Protein AF-A0A0M3JC80-F1 (afdb_monomer)

pLDDT: mean 84.98, std 14.83, range [32.53, 96.94]

Mean predicted aligned error: 6.96 Å

Organism: Anisakis simplex (NCBI:txid6269)

Sequence (133 aa):
LNPILGIERKTSKLILYNPGSATEGGGGNGASLELDKSIFISDTMIRRDLRDSGVAICSQNISAQFSDNFDFQFRDDVIREIILNEEILGLHIHVDVLPDSVAAFTVRDYEGLIRANRLILQRWLTPLLPGRA

Solvent-accessible surface area (backbone atoms only — not comparable to full-atom values): 8606 Å² total; per-residue (Å²): 105,54,32,43,36,27,29,30,71,90,76,31,32,52,73,41,83,40,73,43,69,78,69,89,81,61,99,56,96,64,93,77,79,91,72,66,72,68,60,72,74,48,73,53,45,79,44,56,86,55,73,75,42,81,78,78,92,76,62,76,66,56,60,49,53,51,67,76,36,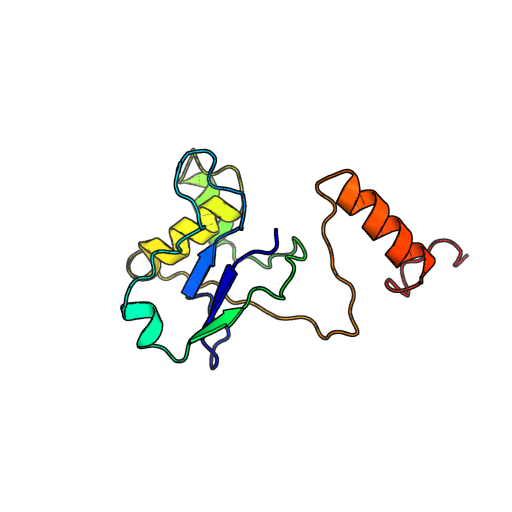83,81,55,83,50,73,68,49,55,54,51,49,40,60,76,40,26,88,80,68,72,51,84,52,69,62,83,83,77,57,92,86,58,73,69,67,55,72,87,50,71,68,38,45,56,52,50,53,52,40,51,76,71,52,54,46,70,88,76,50,95,86,82,124

Radius of gyration: 17.42 Å; Cα contacts (8 Å, |Δi|>4): 125; chains: 1; bounding box: 35×34×54 Å

Structure (mmCIF, N/CA/C/O backbone):
data_AF-A0A0M3JC80-F1
#
_entry.id   AF-A0A0M3JC80-F1
#
loop_
_atom_site.group_PDB
_atom_site.id
_atom_site.type_symbol
_atom_site.label_atom_id
_atom_site.label_alt_id
_atom_site.label_comp_id
_atom_site.label_asym_id
_atom_site.label_entity_id
_atom_site.label_seq_id
_atom_site.pdbx_PDB_ins_code
_atom_site.Cartn_x
_atom_site.Cartn_y
_atom_site.Cartn_z
_atom_site.occupancy
_atom_site.B_iso_or_equiv
_atom_site.auth_seq_id
_atom_site.auth_comp_id
_atom_site.auth_asym_id
_atom_site.auth_atom_id
_atom_site.pdbx_PDB_model_num
ATOM 1 N N . LEU A 1 1 ? 15.209 -4.115 1.289 1.00 69.50 1 LEU A N 1
ATOM 2 C CA . LEU A 1 1 ? 14.634 -5.437 1.650 1.00 69.50 1 LEU A CA 1
ATOM 3 C C . LEU A 1 1 ? 13.121 -5.358 1.499 1.00 69.50 1 LEU A C 1
ATOM 5 O O . LEU A 1 1 ? 12.591 -4.260 1.602 1.00 69.50 1 LEU A O 1
ATOM 9 N N . ASN A 1 2 ? 12.439 -6.473 1.227 1.00 83.00 2 ASN A N 1
ATOM 10 C CA . ASN A 1 2 ? 10.973 -6.482 1.238 1.00 83.00 2 ASN A CA 1
ATOM 11 C C . ASN A 1 2 ? 10.448 -6.257 2.666 1.00 83.00 2 ASN A C 1
ATOM 13 O O . ASN A 1 2 ? 11.097 -6.729 3.613 1.00 83.00 2 ASN A O 1
ATOM 17 N N . PRO A 1 3 ? 9.294 -5.584 2.820 1.00 88.50 3 PRO A N 1
ATOM 18 C CA . PRO A 1 3 ? 8.665 -5.412 4.118 1.00 88.50 3 PRO A CA 1
ATOM 19 C C . PRO A 1 3 ? 8.203 -6.757 4.688 1.00 88.50 3 PRO A C 1
ATOM 21 O O . PRO A 1 3 ? 7.954 -7.717 3.954 1.00 88.50 3 PRO A O 1
ATOM 24 N N . ILE A 1 4 ? 8.080 -6.814 6.011 1.00 91.06 4 ILE A N 1
ATOM 25 C CA . ILE A 1 4 ? 7.424 -7.912 6.721 1.00 91.06 4 ILE A CA 1
ATOM 26 C C . ILE A 1 4 ? 6.027 -7.427 7.094 1.00 91.06 4 ILE A C 1
ATOM 28 O O . ILE A 1 4 ? 5.881 -6.411 7.774 1.00 91.06 4 ILE A O 1
ATOM 32 N N . LEU A 1 5 ? 5.015 -8.154 6.632 1.00 92.88 5 LEU A N 1
ATOM 33 C CA . LEU A 1 5 ? 3.607 -7.834 6.837 1.00 92.88 5 LEU A CA 1
ATOM 34 C C . LEU A 1 5 ? 2.939 -8.955 7.628 1.00 92.88 5 LEU A C 1
ATOM 36 O O . LEU A 1 5 ? 3.176 -10.125 7.337 1.00 92.88 5 LEU A O 1
ATOM 40 N N . GLY A 1 6 ? 2.083 -8.612 8.583 1.00 92.62 6 GLY A N 1
ATOM 41 C CA . GLY A 1 6 ? 1.113 -9.540 9.165 1.00 92.62 6 GLY A CA 1
ATOM 42 C C . GLY A 1 6 ? -0.281 -9.154 8.706 1.00 92.62 6 GLY A C 1
ATOM 43 O O . GLY A 1 6 ? -0.714 -8.033 8.956 1.00 92.62 6 GLY A O 1
ATOM 44 N N . ILE A 1 7 ? -0.954 -10.061 8.004 1.00 94.38 7 ILE A N 1
ATOM 45 C CA . ILE A 1 7 ? -2.246 -9.806 7.364 1.00 94.38 7 ILE A CA 1
ATOM 46 C C . ILE A 1 7 ? -3.269 -10.804 7.898 1.00 94.38 7 ILE A C 1
ATOM 48 O O . ILE A 1 7 ? -3.046 -12.013 7.822 1.00 94.38 7 ILE A O 1
ATOM 52 N N . GLU A 1 8 ? -4.398 -10.322 8.404 1.00 93.88 8 GLU A N 1
ATOM 53 C CA . GLU A 1 8 ? -5.507 -11.182 8.812 1.00 93.88 8 GLU A CA 1
ATOM 54 C C . GLU A 1 8 ? -6.141 -11.858 7.588 1.00 93.88 8 GLU A C 1
ATOM 56 O O . GLU A 1 8 ? -6.519 -11.195 6.622 1.00 93.88 8 GLU A O 1
ATOM 61 N N . ARG A 1 9 ? -6.306 -13.185 7.621 1.00 91.69 9 ARG A N 1
ATOM 62 C CA . ARG A 1 9 ? -6.759 -13.960 6.451 1.00 91.69 9 ARG A CA 1
ATOM 63 C C . ARG A 1 9 ? -8.170 -13.629 5.979 1.00 91.69 9 ARG A C 1
ATOM 65 O O . ARG A 1 9 ? -8.442 -13.733 4.788 1.00 91.69 9 ARG A O 1
ATOM 72 N N . LYS A 1 10 ? -9.079 -13.299 6.899 1.00 92.44 10 LYS A N 1
ATOM 73 C CA . LYS A 1 10 ? -10.508 -13.135 6.582 1.00 92.44 10 LYS A CA 1
ATOM 74 C C . LYS A 1 10 ? -10.833 -11.772 5.984 1.00 92.44 10 LYS A C 1
ATOM 76 O O . LYS A 1 10 ? -11.677 -11.687 5.100 1.00 92.44 10 LYS A O 1
ATOM 81 N N . THR A 1 11 ? -10.193 -10.720 6.484 1.00 94.62 11 THR A N 1
ATOM 82 C CA . THR A 1 11 ? -10.504 -9.326 6.127 1.00 94.62 11 THR A CA 1
ATOM 83 C C . THR A 1 11 ? -9.400 -8.668 5.303 1.00 94.62 11 THR A C 1
ATOM 85 O O . THR A 1 11 ? -9.554 -7.526 4.867 1.00 94.62 11 THR A O 1
ATOM 88 N N . SER A 1 12 ? -8.265 -9.352 5.131 1.00 95.81 12 SER A N 1
ATOM 89 C CA . SER A 1 12 ? -7.030 -8.790 4.581 1.00 95.81 12 SER A CA 1
ATOM 90 C C . SER A 1 12 ? -6.538 -7.548 5.332 1.00 95.81 12 SER A C 1
ATOM 92 O O . SER A 1 12 ? -5.810 -6.726 4.775 1.00 95.81 12 SER A O 1
ATOM 94 N N . LYS A 1 13 ? -6.936 -7.385 6.597 1.00 95.12 13 LYS A N 1
ATOM 95 C CA . LYS A 1 13 ? -6.505 -6.275 7.443 1.00 95.12 13 LYS A CA 1
ATOM 96 C C . LYS A 1 13 ? -5.023 -6.408 7.787 1.00 95.12 13 LYS A C 1
ATOM 98 O O . LYS A 1 13 ? -4.549 -7.489 8.133 1.00 95.12 13 LYS A O 1
ATOM 103 N N . LEU A 1 14 ? -4.296 -5.301 7.699 1.00 94.88 14 LEU A N 1
ATOM 104 C CA . LEU A 1 14 ? -2.902 -5.191 8.102 1.00 94.88 14 LEU A CA 1
ATOM 105 C C . LEU A 1 14 ? -2.826 -5.068 9.626 1.00 94.88 14 LEU A C 1
ATOM 107 O O . LEU A 1 14 ? -3.287 -4.084 10.193 1.00 94.88 14 LEU A O 1
ATOM 111 N N . ILE A 1 15 ? -2.239 -6.072 10.268 1.00 92.69 15 ILE A N 1
ATOM 112 C CA . ILE A 1 15 ? -2.064 -6.154 11.725 1.00 92.69 15 ILE A CA 1
ATOM 113 C C . ILE A 1 15 ? -0.634 -5.776 12.127 1.00 92.69 15 ILE A C 1
ATOM 115 O O . ILE A 1 15 ? -0.393 -5.255 13.208 1.00 92.69 15 ILE A O 1
ATOM 119 N N . LEU A 1 16 ? 0.334 -6.042 11.249 1.00 91.12 16 LEU A N 1
ATOM 120 C CA . LEU A 1 16 ? 1.750 -5.802 11.500 1.00 91.12 16 LEU A CA 1
ATOM 121 C C . LEU A 1 16 ? 2.405 -5.219 10.254 1.00 91.12 16 LEU A C 1
ATOM 123 O O . LEU A 1 16 ? 2.259 -5.770 9.162 1.00 91.12 16 LEU A O 1
ATOM 127 N N . TYR A 1 17 ? 3.201 -4.170 10.445 1.00 91.56 17 TYR A N 1
ATOM 128 C CA . TYR A 1 17 ? 3.9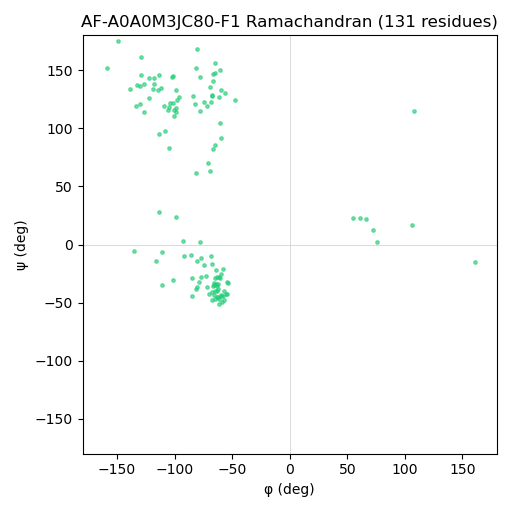84 -3.545 9.388 1.00 91.56 17 TYR A CA 1
ATOM 129 C C . TYR A 1 17 ? 5.422 -3.287 9.838 1.00 91.56 17 TYR A C 1
ATOM 131 O O . TYR A 1 17 ? 5.668 -2.521 10.766 1.00 91.56 17 TYR A O 1
ATOM 139 N N . ASN A 1 18 ? 6.385 -3.889 9.140 1.00 90.25 18 ASN A N 1
ATOM 140 C CA . ASN A 1 18 ? 7.794 -3.529 9.241 1.00 90.25 18 ASN A CA 1
ATOM 141 C C . ASN A 1 18 ? 8.348 -3.246 7.832 1.00 90.25 18 ASN A C 1
ATOM 143 O O . ASN A 1 18 ? 8.452 -4.180 7.032 1.00 90.25 18 ASN A O 1
ATOM 147 N N . PRO A 1 19 ? 8.740 -1.996 7.516 1.00 82.69 19 PRO A N 1
ATOM 148 C CA . PRO A 1 19 ? 9.170 -1.604 6.172 1.00 82.69 19 PRO A CA 1
ATOM 149 C C . PRO A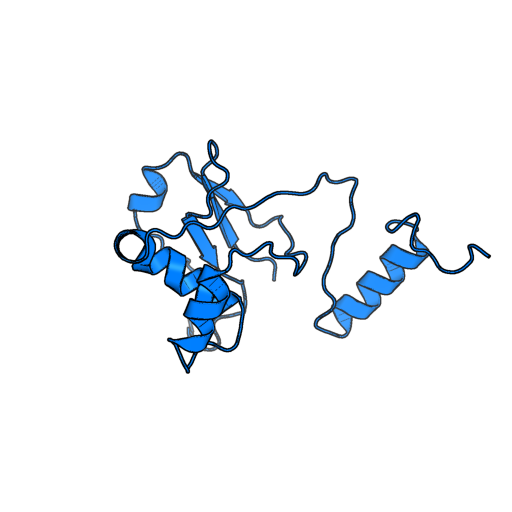 1 19 ? 10.506 -2.224 5.731 1.00 82.69 19 PRO A C 1
ATOM 151 O O . PRO A 1 19 ? 10.865 -2.143 4.558 1.00 82.69 19 PRO A O 1
ATOM 154 N N . GLY A 1 20 ? 11.253 -2.875 6.630 1.00 71.00 20 GLY A N 1
ATOM 155 C CA . GLY A 1 20 ? 12.471 -3.600 6.267 1.00 71.00 20 GLY A CA 1
ATOM 156 C C . GLY A 1 20 ? 13.662 -2.707 5.900 1.00 71.00 20 GLY A C 1
ATOM 157 O O . GLY A 1 20 ? 14.657 -3.214 5.376 1.00 71.00 20 GLY A O 1
ATOM 158 N N . SER A 1 21 ? 13.605 -1.401 6.179 1.00 60.25 21 SER A N 1
ATOM 159 C CA . SER A 1 21 ? 14.818 -0.593 6.312 1.00 60.25 21 SER A CA 1
ATOM 160 C C . SER A 1 21 ? 15.619 -1.168 7.475 1.00 60.25 21 SER A C 1
ATOM 162 O O . SER A 1 21 ? 15.062 -1.355 8.558 1.00 60.25 21 SER A O 1
ATOM 164 N N . ALA A 1 22 ? 16.894 -1.493 7.248 1.00 48.28 22 ALA A N 1
ATOM 165 C CA . ALA A 1 22 ? 17.795 -1.846 8.334 1.00 48.28 22 ALA A CA 1
ATOM 166 C C . ALA A 1 22 ? 17.636 -0.785 9.424 1.00 48.28 22 ALA A C 1
ATOM 168 O O . ALA A 1 22 ? 17.717 0.408 9.140 1.00 48.28 22 ALA A O 1
ATOM 169 N N . THR A 1 23 ? 17.322 -1.215 10.638 1.00 44.09 23 THR A N 1
ATOM 170 C CA . THR A 1 23 ? 17.389 -0.372 11.820 1.00 44.09 23 THR A CA 1
ATOM 171 C C . THR A 1 23 ? 18.839 0.088 11.935 1.00 44.09 23 THR A C 1
ATOM 173 O O . THR A 1 23 ? 19.683 -0.605 12.502 1.00 44.09 23 THR A O 1
ATOM 176 N N . GLU A 1 24 ? 19.159 1.236 11.341 1.00 43.00 24 GLU A N 1
ATOM 177 C CA . GLU A 1 24 ? 20.362 1.992 11.658 1.00 43.00 24 GLU A CA 1
ATOM 178 C C . GLU A 1 24 ? 20.202 2.462 13.108 1.00 43.00 24 GLU A C 1
ATOM 180 O O . GLU A 1 24 ? 19.634 3.510 13.389 1.00 43.00 24 GLU A O 1
ATOM 185 N N . GLY A 1 25 ? 20.585 1.598 14.051 1.00 40.78 25 GLY A N 1
ATOM 186 C CA . GLY A 1 25 ? 20.481 1.878 15.483 1.00 40.78 25 GLY A CA 1
ATOM 187 C C . GLY A 1 25 ? 20.535 0.662 16.412 1.00 40.78 25 GLY A C 1
ATOM 188 O O . GLY A 1 25 ? 20.774 0.835 17.601 1.00 40.78 25 GLY A O 1
ATOM 189 N N . GLY A 1 26 ? 20.366 -0.567 15.912 1.00 39.03 26 GLY A N 1
ATOM 190 C CA . GLY A 1 26 ? 20.399 -1.776 16.745 1.00 39.03 26 GLY A CA 1
ATOM 191 C C . GLY A 1 26 ? 21.597 -2.667 16.435 1.00 39.03 26 GLY A C 1
ATOM 192 O O . GLY A 1 26 ? 21.522 -3.495 15.533 1.00 39.03 26 GLY A O 1
ATOM 193 N N . GLY A 1 27 ? 22.694 -2.527 17.183 1.00 32.53 27 GLY A N 1
ATOM 194 C CA . GLY A 1 27 ? 23.882 -3.388 17.107 1.00 32.53 27 GLY A CA 1
ATOM 195 C C . GLY A 1 27 ? 23.642 -4.815 17.620 1.00 32.53 27 GLY A C 1
ATOM 196 O O . GLY A 1 27 ? 24.245 -5.224 18.607 1.00 32.53 27 GLY A O 1
ATOM 197 N N . GLY A 1 28 ? 22.761 -5.571 16.964 1.00 36.50 28 GLY A N 1
ATOM 198 C CA . GLY A 1 28 ? 22.453 -6.964 17.280 1.00 36.50 28 GLY A CA 1
ATOM 199 C C . GLY A 1 28 ? 22.518 -7.841 16.032 1.00 36.50 28 GLY A C 1
ATOM 200 O O . GLY A 1 28 ? 21.807 -7.611 15.056 1.00 36.50 28 GLY A O 1
ATOM 201 N N . ASN A 1 29 ? 23.382 -8.855 16.061 1.00 42.25 29 ASN A N 1
ATOM 202 C CA . ASN A 1 29 ? 23.472 -9.889 15.033 1.00 42.25 29 ASN A CA 1
ATOM 203 C C . ASN A 1 29 ? 22.136 -10.645 14.925 1.00 42.25 29 ASN A C 1
ATOM 205 O O . ASN A 1 29 ? 21.830 -11.492 15.759 1.00 42.25 29 ASN A O 1
ATOM 209 N N . GLY A 1 30 ? 21.368 -10.346 13.877 1.00 47.88 30 GLY A N 1
ATOM 210 C CA . GLY A 1 30 ? 20.070 -10.955 13.587 1.00 47.88 30 GLY A CA 1
ATOM 211 C C . GLY A 1 30 ? 18.930 -9.975 13.838 1.00 47.88 30 GLY A C 1
ATOM 212 O O . GLY A 1 30 ? 18.687 -9.573 14.970 1.00 47.88 30 GLY A O 1
ATOM 213 N N . ALA A 1 31 ? 18.222 -9.590 12.773 1.00 61.53 31 ALA A N 1
ATOM 214 C CA . ALA A 1 31 ? 17.037 -8.741 12.849 1.00 61.53 31 ALA A CA 1
ATOM 215 C C . ALA A 1 31 ? 15.899 -9.491 13.567 1.00 61.53 31 ALA A C 1
ATOM 217 O O . ALA A 1 31 ? 15.054 -10.117 12.926 1.00 61.53 31 ALA A O 1
ATOM 218 N N . SER A 1 32 ? 15.929 -9.484 14.899 1.00 63.19 32 SER A N 1
ATOM 219 C CA . SER A 1 32 ? 14.835 -9.961 15.736 1.00 63.19 32 SER A CA 1
ATOM 220 C C . SER A 1 32 ? 13.657 -9.008 15.570 1.00 63.19 32 SER A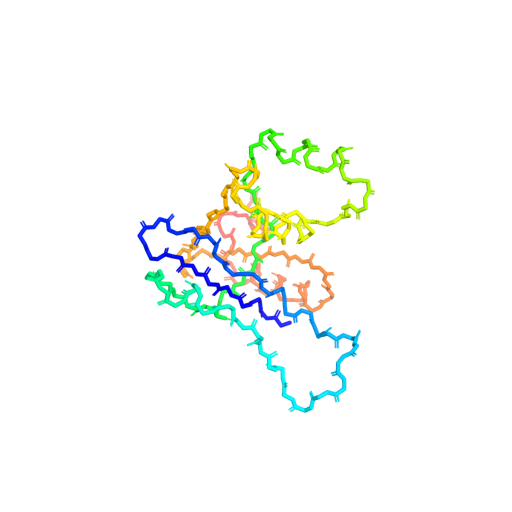 C 1
ATOM 222 O O . SER A 1 32 ? 13.818 -7.793 15.682 1.00 63.19 32 SER A O 1
ATOM 224 N N . LEU A 1 33 ? 12.486 -9.555 15.254 1.00 70.62 33 LEU A N 1
ATOM 225 C CA . LEU A 1 33 ? 11.242 -8.802 15.213 1.00 70.62 33 LEU A CA 1
ATOM 226 C C . LEU A 1 33 ? 10.489 -9.090 16.504 1.00 70.62 33 LEU A C 1
ATOM 228 O O . LEU A 1 33 ? 10.023 -10.210 16.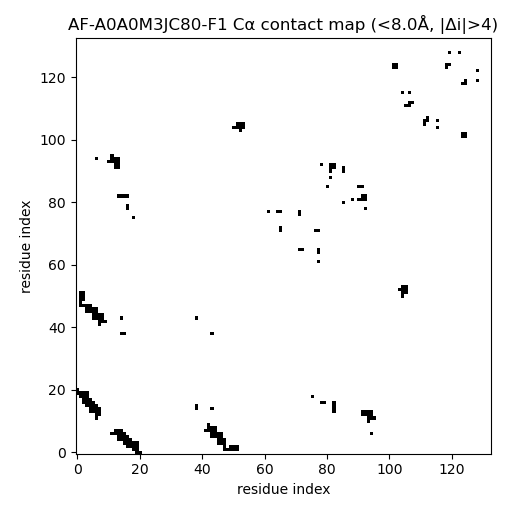709 1.00 70.62 33 LEU A O 1
ATOM 232 N N . GLU A 1 34 ? 10.393 -8.090 17.372 1.00 71.62 34 GLU A N 1
ATOM 233 C CA . GLU A 1 34 ? 9.541 -8.184 18.549 1.00 71.62 34 GLU A CA 1
ATOM 234 C C . GLU A 1 34 ? 8.083 -8.052 18.110 1.00 71.62 34 GLU A C 1
ATOM 236 O O . GLU A 1 34 ? 7.701 -7.095 17.437 1.00 71.62 34 GLU A O 1
ATOM 241 N N . LEU A 1 35 ? 7.289 -9.068 18.436 1.00 72.69 35 LEU A N 1
ATOM 242 C CA . LEU A 1 35 ? 5.876 -9.154 18.096 1.00 72.69 35 LEU A CA 1
ATOM 243 C C . LEU A 1 35 ? 5.072 -9.230 19.382 1.00 72.69 35 LEU A C 1
ATOM 245 O O . LEU A 1 35 ? 5.393 -10.027 20.267 1.00 72.69 35 LEU A O 1
ATOM 249 N N . ASP A 1 36 ? 4.003 -8.445 19.458 1.00 74.94 36 ASP A N 1
ATOM 250 C CA . ASP A 1 36 ? 3.030 -8.617 20.525 1.00 74.94 36 ASP A CA 1
ATOM 251 C C . ASP A 1 36 ? 2.305 -9.964 20.357 1.00 74.94 36 ASP A C 1
ATOM 253 O O . ASP A 1 36 ? 1.975 -10.400 19.250 1.00 74.94 36 ASP A O 1
ATOM 257 N N . LYS A 1 37 ? 2.053 -10.644 21.477 1.00 74.81 37 LYS A N 1
ATOM 258 C CA . LYS A 1 37 ? 1.374 -11.943 21.515 1.00 74.81 37 LYS A CA 1
ATOM 259 C C . LYS A 1 37 ? -0.046 -11.858 20.958 1.00 74.81 37 LYS A C 1
ATOM 261 O O . LYS A 1 37 ? -0.540 -12.850 20.428 1.00 74.81 37 LYS A O 1
ATOM 266 N N . SER A 1 38 ? -0.675 -10.686 21.059 1.00 71.12 38 SER A N 1
ATOM 267 C CA . SER A 1 38 ? -2.006 -10.394 20.514 1.00 71.12 38 SER A CA 1
ATOM 268 C C . SER A 1 38 ? -2.114 -10.695 19.011 1.00 71.12 38 SER A C 1
ATOM 270 O O . SER A 1 38 ? -3.148 -11.183 18.559 1.00 71.12 38 SER A O 1
ATOM 272 N N . ILE A 1 39 ? -1.020 -10.535 18.257 1.00 68.56 39 ILE A N 1
ATOM 273 C CA . ILE A 1 39 ? -0.946 -10.797 16.810 1.00 68.56 39 ILE A CA 1
ATOM 274 C C . ILE A 1 39 ? -1.189 -12.281 16.482 1.00 68.56 39 ILE A C 1
ATOM 276 O O . ILE A 1 39 ? -1.685 -12.605 15.404 1.00 68.56 39 ILE A O 1
ATOM 280 N N . PHE A 1 40 ? -0.865 -13.193 17.406 1.00 68.00 40 PHE A N 1
ATOM 281 C CA . PHE A 1 40 ? -1.075 -14.635 17.229 1.00 68.00 40 PHE A CA 1
ATOM 282 C C . PHE A 1 40 ? -2.485 -15.100 17.620 1.00 68.00 40 PHE A C 1
ATOM 284 O O . PHE A 1 40 ? -2.823 -16.260 17.391 1.00 68.00 40 PHE A O 1
ATOM 291 N N . ILE A 1 41 ? -3.295 -14.231 18.236 1.00 66.75 41 ILE A N 1
ATOM 292 C CA . ILE A 1 41 ? -4.681 -14.549 18.615 1.00 66.75 41 ILE A CA 1
ATOM 293 C C . ILE A 1 41 ? -5.605 -14.441 17.393 1.00 66.75 41 ILE A C 1
ATOM 295 O O . ILE A 1 41 ? -6.573 -15.193 17.275 1.00 66.75 41 ILE A O 1
ATOM 299 N N . SER A 1 42 ? -5.298 -13.536 16.466 1.00 70.50 42 SER A N 1
ATOM 300 C CA . SER A 1 42 ? -5.976 -13.426 15.177 1.00 70.50 42 SER A CA 1
ATOM 301 C C . SER A 1 42 ? -5.419 -14.441 14.171 1.00 70.50 42 SER A C 1
ATOM 303 O O . SER A 1 42 ? -4.257 -14.843 14.238 1.00 70.50 42 SER A O 1
ATOM 305 N N . ASP A 1 43 ? -6.252 -14.869 13.215 1.00 87.50 43 ASP A N 1
ATOM 306 C CA . ASP A 1 43 ? -5.852 -15.735 12.093 1.00 87.50 43 ASP A CA 1
ATOM 307 C C . ASP A 1 43 ? -4.972 -14.945 11.103 1.00 87.50 43 ASP A C 1
ATOM 309 O O . ASP A 1 43 ? -5.398 -14.551 10.013 1.00 87.50 43 ASP A O 1
ATOM 313 N N . THR A 1 44 ? -3.751 -14.638 11.544 1.00 90.25 44 THR A N 1
ATOM 314 C CA . THR A 1 44 ? -2.795 -13.744 10.888 1.00 90.25 44 THR A CA 1
ATOM 315 C C . THR A 1 44 ? -1.766 -14.535 10.086 1.00 90.25 44 THR A C 1
ATOM 317 O O . THR A 1 44 ? -1.149 -15.491 10.555 1.00 90.25 44 THR A O 1
ATOM 320 N N . MET A 1 45 ? -1.537 -14.104 8.850 1.00 92.06 45 MET A N 1
ATOM 321 C CA . MET A 1 45 ? -0.519 -14.622 7.947 1.00 92.06 45 MET A CA 1
ATOM 322 C C . MET A 1 45 ? 0.656 -13.647 7.865 1.00 92.06 45 MET A C 1
ATOM 324 O O . MET A 1 45 ? 0.491 -12.506 7.436 1.00 92.06 45 MET A O 1
ATOM 328 N N . ILE A 1 46 ? 1.856 -14.118 8.207 1.00 91.00 46 ILE A N 1
ATOM 329 C CA . ILE A 1 46 ? 3.092 -13.348 8.031 1.00 91.00 46 ILE A CA 1
ATOM 330 C C . ILE A 1 46 ? 3.615 -13.524 6.596 1.00 91.00 46 ILE A C 1
ATOM 332 O O . ILE A 1 46 ? 3.779 -14.650 6.125 1.00 91.00 46 ILE A O 1
ATOM 336 N N . ARG A 1 47 ? 3.886 -12.416 5.898 1.00 91.62 47 ARG A N 1
ATOM 337 C CA . ARG A 1 47 ? 4.374 -12.362 4.508 1.00 91.62 47 ARG A CA 1
ATOM 338 C C . ARG A 1 47 ? 5.650 -11.523 4.418 1.00 91.62 47 ARG A C 1
ATOM 340 O O . ARG A 1 47 ? 5.743 -10.457 5.021 1.00 91.62 47 ARG A O 1
ATOM 347 N N . ARG A 1 48 ? 6.623 -11.994 3.632 1.00 90.94 48 ARG A N 1
ATOM 348 C CA . ARG A 1 48 ? 7.889 -11.287 3.302 1.00 90.94 48 ARG A CA 1
ATOM 349 C C . ARG A 1 48 ? 8.242 -11.358 1.807 1.00 90.94 48 ARG A C 1
ATOM 351 O O . ARG A 1 48 ? 9.200 -10.762 1.320 1.00 90.94 48 ARG A O 1
ATOM 358 N N . ASP A 1 49 ? 7.456 -12.114 1.067 1.00 91.88 49 ASP A N 1
ATOM 359 C CA . ASP A 1 49 ? 7.512 -12.308 -0.375 1.00 91.88 49 ASP A CA 1
ATOM 360 C C . ASP A 1 49 ? 6.838 -11.167 -1.153 1.00 91.88 49 ASP A C 1
ATOM 362 O O . ASP A 1 49 ? 7.071 -11.013 -2.349 1.00 91.88 49 ASP A O 1
ATOM 366 N N . LEU A 1 50 ? 6.051 -10.333 -0.470 1.00 91.06 50 LEU A N 1
ATOM 367 C CA . LEU A 1 50 ? 5.345 -9.212 -1.075 1.00 91.06 50 LEU A CA 1
ATOM 368 C C . LEU A 1 50 ? 6.273 -8.025 -1.334 1.00 91.06 50 LEU A C 1
ATOM 370 O O . LEU A 1 50 ? 7.165 -7.708 -0.542 1.00 91.06 50 LEU A O 1
ATOM 374 N N . ARG A 1 51 ? 6.016 -7.338 -2.449 1.00 88.31 51 ARG A N 1
ATOM 375 C CA . ARG A 1 51 ? 6.665 -6.077 -2.791 1.00 88.31 51 ARG A CA 1
ATOM 376 C C . ARG A 1 51 ? 5.642 -4.954 -2.794 1.00 88.31 51 ARG A C 1
ATOM 378 O O . ARG A 1 51 ? 4.577 -5.078 -3.385 1.00 88.31 51 ARG A O 1
ATOM 385 N N . ASP A 1 52 ? 6.006 -3.853 -2.158 1.00 89.25 52 ASP A N 1
ATOM 386 C CA . ASP A 1 52 ? 5.199 -2.642 -2.147 1.00 89.25 52 ASP A CA 1
ATOM 387 C C . ASP A 1 52 ? 5.154 -2.008 -3.547 1.00 89.25 52 ASP A C 1
ATOM 389 O O . ASP A 1 52 ? 6.190 -1.696 -4.145 1.00 89.25 52 ASP A O 1
ATOM 393 N N . SER A 1 53 ? 3.941 -1.838 -4.071 1.00 90.94 53 SER A N 1
ATOM 394 C CA . SER A 1 53 ? 3.681 -1.182 -5.356 1.00 90.94 53 SER A CA 1
ATOM 395 C C . SER A 1 53 ? 3.835 0.339 -5.277 1.00 90.94 53 SER A C 1
ATOM 397 O O . SER A 1 53 ? 3.971 0.989 -6.314 1.00 90.94 53 SER A O 1
ATOM 399 N N . GLY A 1 54 ? 3.819 0.908 -4.064 1.00 89.88 54 GLY A N 1
ATOM 400 C CA . GLY A 1 54 ? 3.764 2.348 -3.797 1.00 89.88 54 GLY A CA 1
ATOM 401 C C . GLY A 1 54 ? 2.390 2.967 -4.015 1.00 89.88 54 GLY A C 1
ATOM 402 O O . GLY A 1 54 ? 2.239 4.171 -3.830 1.00 89.88 54 GLY A O 1
ATOM 403 N N . VAL A 1 55 ? 1.390 2.165 -4.376 1.00 92.25 55 VAL A N 1
ATOM 404 C CA . VAL A 1 55 ? 0.010 2.612 -4.551 1.00 92.25 55 VAL A CA 1
ATOM 405 C C . VAL A 1 55 ? -0.756 2.325 -3.268 1.00 92.25 55 VAL A C 1
ATOM 407 O O . VAL A 1 55 ? -0.756 1.199 -2.779 1.00 92.25 55 VAL A O 1
ATOM 410 N N . ALA A 1 56 ? -1.408 3.347 -2.725 1.00 94.25 56 ALA A N 1
ATOM 411 C CA . ALA A 1 56 ? -2.340 3.217 -1.615 1.00 94.25 56 ALA A CA 1
ATOM 412 C C . ALA A 1 56 ? -3.635 3.948 -1.969 1.00 94.25 56 ALA A C 1
ATOM 414 O O . ALA A 1 56 ? -3.597 5.053 -2.514 1.00 94.25 56 ALA A O 1
ATOM 415 N N . ILE A 1 57 ? -4.770 3.319 -1.672 1.00 95.81 57 ILE A N 1
ATOM 416 C CA . ILE A 1 57 ? -6.091 3.931 -1.814 1.00 95.81 57 ILE A CA 1
ATOM 417 C C . ILE A 1 57 ? -6.496 4.416 -0.429 1.00 95.81 57 ILE A C 1
ATOM 419 O O . ILE A 1 57 ? -6.623 3.621 0.500 1.00 95.81 57 ILE A O 1
ATOM 423 N N . CYS A 1 58 ? -6.664 5.726 -0.295 1.00 95.62 58 CYS A N 1
ATOM 424 C CA . CYS A 1 58 ? -6.870 6.379 0.990 1.00 95.62 58 CYS A CA 1
ATOM 425 C C . CYS A 1 58 ? -8.273 6.981 1.080 1.00 95.62 58 CYS A C 1
ATOM 427 O O . CYS A 1 58 ? -8.805 7.492 0.094 1.00 95.62 58 CYS A O 1
ATOM 429 N N . SER A 1 59 ? -8.850 6.967 2.281 1.00 94.00 59 SER A N 1
ATOM 430 C CA . SER A 1 59 ? -10.013 7.793 2.607 1.00 94.00 59 SER A CA 1
ATOM 431 C C . SER A 1 59 ? -9.578 9.226 2.935 1.00 94.00 59 SER A C 1
ATOM 433 O O . SER A 1 59 ? -8.396 9.495 3.171 1.00 94.00 59 SER A O 1
ATOM 435 N N . GLN A 1 60 ? -10.541 10.148 3.015 1.00 91.81 60 GLN A N 1
ATOM 436 C CA . GLN A 1 60 ? -10.270 11.545 3.369 1.00 91.81 60 GLN A CA 1
ATOM 437 C C . GLN A 1 60 ? -9.620 11.694 4.758 1.00 91.81 60 GLN A C 1
ATOM 439 O O . GLN A 1 60 ? -8.867 12.640 4.981 1.00 91.81 60 GLN A O 1
ATOM 444 N N . ASN A 1 61 ? -9.841 10.731 5.662 1.00 91.50 61 ASN A N 1
ATOM 445 C CA . ASN A 1 61 ? -9.273 10.730 7.013 1.00 91.50 61 ASN A CA 1
ATOM 446 C C . ASN A 1 61 ? -7.738 10.721 6.999 1.00 91.50 61 ASN A C 1
ATOM 448 O O . ASN A 1 61 ? -7.119 11.283 7.895 1.00 91.50 61 ASN A O 1
ATOM 452 N N . ILE A 1 62 ? -7.113 10.148 5.967 1.00 94.19 62 ILE A N 1
ATOM 453 C CA . ILE A 1 62 ? -5.649 10.130 5.844 1.00 94.19 62 ILE A CA 1
ATOM 454 C C . ILE A 1 62 ? -5.088 11.541 5.645 1.00 94.19 62 ILE A C 1
ATOM 456 O O . ILE A 1 62 ? -4.022 11.855 6.164 1.00 94.19 62 ILE A O 1
ATOM 460 N N . SER A 1 63 ? -5.816 12.426 4.958 1.00 92.50 63 SER A N 1
ATOM 461 C CA . SER A 1 63 ? -5.396 13.824 4.821 1.00 92.50 63 SER A CA 1
ATOM 462 C C . SER A 1 63 ? -5.401 14.557 6.165 1.00 92.50 63 SER A C 1
ATOM 464 O O . SER A 1 63 ? -4.542 15.410 6.385 1.00 92.50 63 SER A O 1
ATOM 466 N N . ALA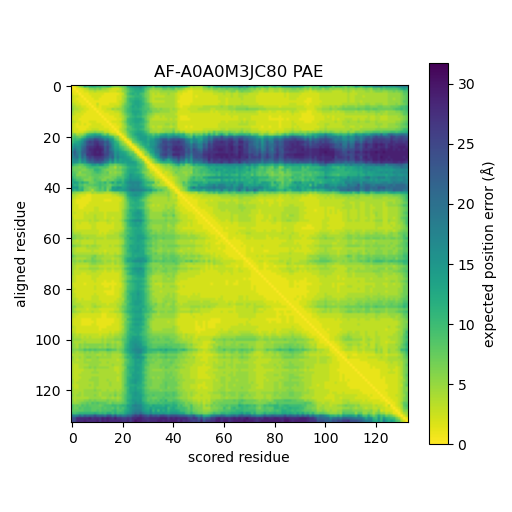 A 1 64 ? -6.344 14.230 7.056 1.00 92.00 64 ALA A N 1
ATOM 467 C CA . ALA A 1 64 ? -6.384 14.788 8.406 1.00 92.00 64 ALA A CA 1
ATOM 468 C C . ALA A 1 64 ? -5.198 14.287 9.239 1.00 92.00 64 ALA A C 1
ATOM 470 O O . ALA A 1 64 ? -4.530 15.094 9.867 1.00 92.00 64 ALA A O 1
ATOM 471 N N . GLN A 1 65 ? -4.837 13.001 9.128 1.00 93.06 65 GLN A N 1
ATOM 472 C CA . GLN A 1 65 ? -3.664 12.448 9.820 1.00 93.06 65 GLN A CA 1
ATOM 473 C C . GLN A 1 65 ? -2.372 13.217 9.506 1.00 93.06 65 GLN A C 1
ATOM 475 O O . GLN A 1 65 ? -1.618 13.522 10.421 1.00 93.06 65 GLN A O 1
ATOM 480 N N . PHE A 1 66 ? -2.135 13.584 8.242 1.00 93.62 66 PHE A N 1
ATOM 481 C CA . PHE A 1 66 ? -0.978 14.411 7.868 1.00 93.62 66 PHE A CA 1
ATOM 482 C C . PHE A 1 66 ? -1.097 15.883 8.282 1.00 93.62 66 PHE A C 1
ATOM 484 O O . PHE A 1 66 ? -0.083 16.553 8.437 1.00 93.62 66 PHE A O 1
ATOM 491 N N . SER A 1 67 ? -2.316 16.415 8.403 1.00 93.19 67 SER A N 1
ATOM 492 C CA . SER A 1 67 ? -2.520 17.823 8.774 1.00 93.19 67 SER A CA 1
ATOM 493 C C . SER A 1 67 ? -2.395 18.036 10.283 1.00 93.19 67 SER A C 1
ATOM 495 O O . SER A 1 67 ? -1.870 19.061 10.713 1.00 93.19 67 SER A O 1
ATOM 497 N N . ASP A 1 68 ? -2.866 17.066 11.068 1.00 92.88 68 ASP A N 1
ATOM 498 C CA . ASP A 1 68 ? -2.913 17.131 12.528 1.00 92.88 68 ASP A CA 1
ATOM 499 C C . ASP A 1 68 ? -1.580 16.704 13.169 1.00 92.8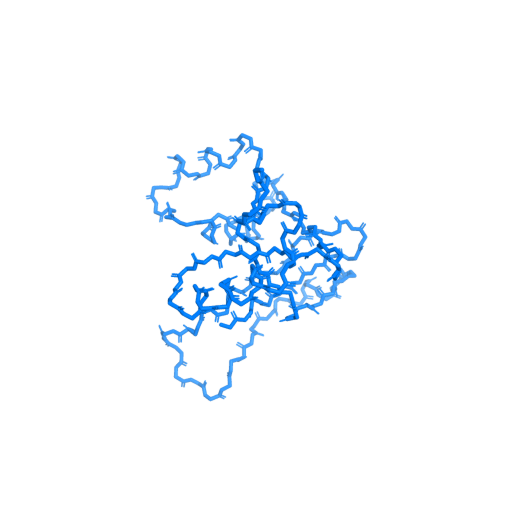8 68 ASP A C 1
ATOM 501 O O . ASP A 1 68 ? -1.221 17.209 14.233 1.00 92.88 68 ASP A O 1
ATOM 505 N N . ASN A 1 69 ? -0.812 15.828 12.506 1.00 93.19 69 ASN A N 1
ATOM 506 C CA . ASN A 1 69 ? 0.500 15.364 12.965 1.00 93.19 69 ASN A CA 1
ATOM 507 C C . ASN A 1 69 ? 1.613 15.967 12.099 1.00 93.19 69 ASN A C 1
ATOM 509 O O . ASN A 1 69 ? 1.913 15.492 11.002 1.00 93.19 69 ASN A O 1
ATOM 513 N N . PHE A 1 70 ? 2.224 17.044 12.594 1.00 92.44 70 PHE A N 1
ATOM 514 C CA . PHE A 1 70 ? 3.198 17.847 11.843 1.00 92.44 70 PHE A CA 1
ATOM 515 C C . PHE A 1 70 ? 4.523 17.125 11.544 1.00 92.44 70 PHE A C 1
ATOM 517 O O . PHE A 1 70 ? 5.310 17.596 10.723 1.00 92.44 70 PHE A O 1
ATOM 524 N N . ASP A 1 71 ? 4.807 16.029 12.241 1.00 93.50 71 ASP A N 1
ATOM 525 C CA . ASP A 1 71 ? 6.023 15.232 12.121 1.00 93.50 71 ASP A CA 1
ATOM 526 C C . ASP A 1 71 ? 5.898 14.085 11.107 1.00 93.50 71 ASP A C 1
ATOM 528 O O . ASP A 1 71 ? 6.914 13.495 10.734 1.00 93.50 71 ASP A O 1
ATOM 532 N N . PHE A 1 72 ? 4.694 13.803 10.600 1.00 95.00 72 PHE A N 1
ATOM 533 C CA . PHE A 1 72 ? 4.493 12.790 9.567 1.00 95.00 72 PHE A CA 1
ATOM 534 C C . PHE A 1 72 ? 5.034 13.274 8.223 1.00 95.00 72 PHE A C 1
ATOM 536 O O . PHE A 1 72 ? 4.568 14.262 7.656 1.00 95.00 72 PHE A O 1
ATOM 543 N N . GLN A 1 73 ? 6.006 12.542 7.678 1.00 91.69 73 GLN A N 1
ATOM 544 C CA . GLN A 1 73 ? 6.651 12.883 6.407 1.00 91.69 73 GLN A CA 1
ATOM 545 C C . GLN A 1 73 ? 6.299 11.890 5.306 1.00 91.69 73 GLN A C 1
ATOM 547 O O . GLN A 1 73 ? 6.171 12.263 4.138 1.00 91.69 73 GLN A O 1
ATOM 552 N N . PHE A 1 74 ? 6.134 10.618 5.664 1.00 91.00 74 PHE A N 1
ATOM 553 C CA . PHE A 1 74 ? 5.935 9.536 4.717 1.00 91.00 74 PHE A CA 1
ATOM 554 C C . PHE A 1 74 ? 4.723 8.684 5.079 1.00 91.00 74 PHE A C 1
ATOM 556 O O . PHE A 1 74 ? 4.248 8.642 6.211 1.00 91.00 74 PHE A O 1
ATOM 563 N N . ARG A 1 75 ? 4.240 7.927 4.088 1.00 91.50 75 ARG A N 1
ATOM 564 C CA . ARG A 1 75 ? 3.130 6.977 4.260 1.00 91.50 75 ARG A CA 1
ATOM 565 C C . ARG A 1 75 ? 3.380 5.988 5.406 1.00 91.50 75 ARG A C 1
ATOM 567 O O . ARG A 1 75 ? 2.434 5.583 6.069 1.00 91.50 75 ARG A O 1
ATOM 574 N N . ASP A 1 76 ? 4.636 5.608 5.629 1.00 91.81 76 ASP A N 1
ATOM 575 C CA . ASP A 1 76 ? 5.018 4.659 6.676 1.00 91.81 76 ASP A CA 1
ATOM 576 C C . ASP A 1 76 ? 4.754 5.192 8.091 1.00 91.81 76 ASP A C 1
ATOM 578 O O . ASP A 1 76 ? 4.467 4.390 8.978 1.00 91.81 76 ASP A O 1
ATOM 582 N N . ASP A 1 77 ? 4.796 6.511 8.297 1.00 93.31 77 ASP A N 1
ATOM 583 C CA . ASP A 1 77 ? 4.514 7.134 9.595 1.00 93.31 77 ASP A CA 1
ATOM 584 C C . ASP A 1 77 ? 3.033 6.951 9.947 1.00 93.31 77 ASP A C 1
ATOM 586 O O . ASP A 1 77 ? 2.696 6.402 10.994 1.00 93.31 77 ASP A O 1
ATOM 590 N N . VAL A 1 78 ? 2.149 7.252 8.990 1.00 94.44 78 VAL A N 1
ATOM 591 C CA . VAL A 1 78 ? 0.698 7.059 9.130 1.00 94.44 78 VAL A CA 1
ATOM 592 C C . VAL A 1 78 ? 0.326 5.584 9.297 1.00 94.44 78 VAL A C 1
ATOM 594 O O . VAL A 1 78 ? -0.555 5.258 10.089 1.00 94.44 78 VAL A O 1
ATOM 597 N N . ILE A 1 79 ? 0.981 4.669 8.569 1.00 94.62 79 ILE A N 1
ATOM 598 C CA . ILE A 1 79 ? 0.714 3.227 8.707 1.00 94.62 79 ILE A CA 1
ATOM 599 C C . ILE A 1 79 ? 1.027 2.757 10.130 1.00 94.62 79 ILE A C 1
ATOM 601 O O . ILE A 1 79 ? 0.227 2.034 10.722 1.00 94.62 79 ILE A O 1
ATOM 605 N N . ARG A 1 80 ? 2.184 3.154 10.675 1.00 92.44 80 ARG A N 1
ATOM 606 C CA . ARG A 1 80 ? 2.577 2.792 12.043 1.00 92.44 80 ARG A CA 1
ATOM 607 C C . ARG A 1 80 ? 1.606 3.367 13.065 1.00 92.44 80 ARG A C 1
ATOM 609 O O . ARG A 1 80 ? 1.175 2.625 13.940 1.00 92.44 80 ARG A O 1
ATOM 616 N N . GLU A 1 81 ? 1.239 4.636 12.916 1.00 93.81 81 GLU A N 1
ATOM 617 C CA . GLU A 1 81 ? 0.312 5.312 13.822 1.00 93.81 81 GLU A CA 1
ATOM 618 C C . GLU A 1 81 ? -1.048 4.607 13.876 1.00 93.81 81 GLU A C 1
ATOM 620 O O . GLU A 1 81 ? -1.535 4.266 14.951 1.00 93.81 81 GLU A O 1
ATOM 625 N N . ILE A 1 82 ? -1.632 4.304 12.712 1.00 94.81 82 ILE A N 1
ATOM 626 C CA . ILE A 1 82 ? -2.935 3.633 12.638 1.00 94.81 82 ILE A CA 1
ATOM 627 C C . ILE A 1 82 ? -2.888 2.237 13.269 1.00 94.81 82 ILE A C 1
ATOM 629 O O . ILE A 1 82 ? -3.848 1.845 13.924 1.00 94.81 82 ILE A O 1
ATOM 633 N N . ILE A 1 83 ? -1.796 1.486 13.089 1.00 92.38 83 ILE A N 1
ATOM 634 C CA . ILE A 1 83 ? -1.655 0.145 13.678 1.00 92.38 83 ILE A CA 1
ATOM 635 C C . ILE A 1 83 ? -1.487 0.224 15.201 1.00 92.38 83 ILE A C 1
ATOM 637 O O . ILE A 1 83 ? -2.085 -0.574 15.918 1.00 92.38 83 ILE A O 1
ATOM 641 N N . LEU A 1 84 ? -0.683 1.166 15.704 1.00 90.69 84 LEU A N 1
ATOM 642 C CA . LEU A 1 84 ? -0.416 1.301 17.140 1.00 90.69 84 LEU A CA 1
ATOM 643 C C . LEU A 1 84 ? -1.620 1.847 17.913 1.00 90.69 84 LEU A C 1
ATOM 645 O O . LEU A 1 84 ? -1.871 1.409 19.032 1.00 90.69 84 LEU A O 1
ATOM 649 N N . ASN A 1 85 ? -2.370 2.771 17.311 1.00 92.56 85 ASN A N 1
ATOM 650 C CA . ASN A 1 85 ? -3.468 3.490 17.959 1.00 92.56 85 ASN A CA 1
ATOM 651 C C . ASN A 1 85 ? -4.839 3.137 17.363 1.00 92.56 85 ASN A C 1
ATOM 653 O O . ASN A 1 85 ? -5.773 3.938 17.403 1.00 92.56 85 ASN A O 1
ATOM 657 N N . GLU A 1 86 ? -4.975 1.925 16.820 1.00 91.62 86 GLU A N 1
ATOM 658 C CA . GLU A 1 86 ? -6.168 1.470 16.100 1.00 91.62 86 GLU A CA 1
ATOM 659 C C . GLU A 1 86 ? -7.461 1.610 16.922 1.00 91.62 86 GLU A C 1
ATOM 661 O O . GLU A 1 86 ? -8.477 2.070 16.404 1.00 91.62 86 GLU A O 1
ATOM 666 N N . GLU A 1 87 ? -7.420 1.254 18.210 1.00 90.25 87 GLU A N 1
ATOM 667 C CA . GLU A 1 87 ? -8.578 1.307 19.114 1.00 90.25 87 GLU A CA 1
ATOM 668 C C . GLU A 1 87 ? -9.103 2.738 19.304 1.00 90.25 87 GLU A C 1
ATOM 670 O O . GLU A 1 87 ? -10.310 2.955 19.398 1.00 90.25 87 GLU A O 1
ATOM 675 N N . ILE A 1 88 ? -8.199 3.721 19.320 1.00 93.12 88 ILE A N 1
ATOM 676 C CA . ILE A 1 88 ? -8.528 5.133 19.540 1.00 93.12 88 ILE A CA 1
ATOM 677 C C . ILE A 1 88 ? -8.940 5.793 18.222 1.00 93.12 88 ILE A C 1
ATOM 679 O O . ILE A 1 88 ? -9.915 6.543 18.176 1.00 93.12 88 ILE A O 1
ATOM 683 N N . LEU A 1 89 ? -8.200 5.521 17.145 1.00 92.94 89 LEU A N 1
ATOM 684 C CA . LEU A 1 89 ? -8.419 6.141 15.839 1.00 92.94 89 LEU A CA 1
ATOM 685 C C . LEU A 1 89 ? -9.618 5.539 15.098 1.00 92.94 89 LEU A C 1
ATOM 687 O O . LEU A 1 89 ? -10.224 6.215 14.266 1.00 92.94 89 LEU A O 1
ATOM 691 N N . GLY A 1 90 ? -9.945 4.268 15.352 1.00 93.75 90 GLY A N 1
ATOM 692 C CA . GLY A 1 90 ? -10.993 3.543 14.631 1.00 93.75 90 GLY A CA 1
ATOM 693 C C . GLY A 1 90 ? -10.718 3.412 13.128 1.00 93.75 90 GLY A C 1
ATOM 694 O O . GLY A 1 90 ? -11.647 3.266 12.333 1.00 93.75 90 GLY A O 1
ATOM 695 N N . LEU A 1 91 ? -9.450 3.520 12.720 1.00 94.88 91 LEU A N 1
ATOM 696 C CA . LEU A 1 91 ? -9.013 3.397 11.332 1.00 94.88 91 LEU A CA 1
ATOM 697 C C . LEU A 1 91 ? -8.413 2.013 11.098 1.00 94.88 91 LEU A C 1
ATOM 699 O O . LEU A 1 91 ? -7.737 1.455 11.956 1.00 94.88 91 LEU A O 1
ATOM 703 N N . HIS A 1 92 ? -8.625 1.471 9.901 1.00 95.06 92 HIS A N 1
ATOM 704 C CA . HIS A 1 92 ? -8.077 0.180 9.502 1.00 95.06 92 HIS A CA 1
ATOM 705 C C . HIS A 1 92 ? -7.371 0.290 8.157 1.00 95.06 92 HIS A C 1
ATOM 707 O O . HIS A 1 92 ? -7.792 1.033 7.268 1.00 95.06 92 HIS A O 1
ATOM 713 N N . ILE A 1 93 ? -6.305 -0.491 8.002 1.00 96.69 93 ILE A N 1
ATOM 714 C CA . ILE A 1 93 ? -5.559 -0.619 6.754 1.00 96.69 93 ILE A CA 1
ATOM 715 C C . ILE A 1 93 ? -5.783 -2.030 6.230 1.00 96.69 93 ILE A C 1
ATOM 717 O O . ILE A 1 93 ? -5.680 -2.995 6.983 1.00 96.69 93 ILE A O 1
ATOM 721 N N . HIS A 1 94 ? -6.066 -2.153 4.938 1.00 96.94 94 HIS A N 1
ATOM 722 C CA . HIS A 1 94 ? -6.229 -3.438 4.265 1.00 96.94 94 HIS A CA 1
ATOM 723 C C . HIS A 1 94 ? -5.173 -3.587 3.172 1.00 96.94 94 HIS A C 1
ATOM 725 O O . HIS A 1 94 ? -4.816 -2.613 2.507 1.00 96.94 94 HIS A O 1
ATOM 731 N N . VAL A 1 95 ? -4.669 -4.807 2.995 1.00 96.50 95 VAL A N 1
ATOM 732 C CA . VAL A 1 95 ? -3.697 -5.147 1.953 1.00 96.50 95 VAL A CA 1
ATOM 733 C C . VAL A 1 95 ? -4.400 -5.918 0.851 1.00 96.50 95 VAL A C 1
ATOM 735 O O . VAL A 1 95 ? -4.884 -7.024 1.079 1.00 96.50 95 VAL A O 1
ATOM 738 N N . ASP A 1 96 ? -4.397 -5.361 -0.355 1.00 95.69 96 ASP A N 1
ATOM 739 C CA . ASP A 1 96 ? -4.796 -6.090 -1.553 1.00 95.69 96 ASP A CA 1
ATOM 740 C C . ASP A 1 96 ? -3.554 -6.610 -2.285 1.00 95.69 96 ASP A C 1
ATOM 742 O O . ASP A 1 96 ? -2.626 -5.852 -2.589 1.00 95.69 96 ASP A O 1
ATOM 746 N N . VAL A 1 97 ? -3.505 -7.922 -2.518 1.00 94.88 97 VAL A N 1
ATOM 747 C CA . VAL A 1 97 ? -2.359 -8.591 -3.142 1.00 94.88 97 VAL A CA 1
ATOM 748 C C . VAL A 1 97 ? -2.684 -8.845 -4.603 1.00 94.88 97 VAL A C 1
ATOM 750 O O . VAL A 1 97 ? -3.570 -9.634 -4.929 1.00 94.88 97 VAL A O 1
ATOM 753 N N . LEU A 1 98 ? -1.927 -8.198 -5.486 1.00 93.62 98 LEU A N 1
ATOM 754 C CA . LEU A 1 98 ? -2.085 -8.374 -6.924 1.00 93.62 98 LEU A CA 1
ATOM 755 C C . LEU A 1 98 ? -1.740 -9.811 -7.357 1.00 93.62 98 LEU A C 1
ATOM 757 O O . LEU A 1 98 ? -0.832 -10.417 -6.781 1.00 93.62 98 LEU A O 1
ATOM 761 N N . PRO A 1 99 ? -2.407 -10.346 -8.397 1.00 93.00 99 PRO A N 1
ATOM 762 C CA . PRO A 1 99 ? -2.042 -11.631 -8.983 1.00 93.00 99 PRO A CA 1
ATOM 763 C C . PRO A 1 99 ? -0.611 -11.624 -9.532 1.00 93.00 99 PRO A C 1
ATOM 765 O O . PRO A 1 99 ? -0.166 -10.614 -10.076 1.00 93.00 99 PRO A O 1
ATOM 768 N N . ASP A 1 100 ? 0.059 -12.778 -9.521 1.00 89.50 100 ASP A N 1
ATOM 769 C CA . ASP A 1 100 ? 1.439 -12.936 -10.021 1.00 89.50 100 ASP A CA 1
ATOM 770 C C . ASP A 1 100 ? 1.621 -12.533 -11.499 1.00 89.50 100 ASP A C 1
ATOM 772 O O . ASP A 1 100 ? 2.728 -12.234 -11.947 1.00 89.50 100 ASP A O 1
ATOM 776 N N . SER A 1 101 ? 0.532 -12.508 -12.275 1.00 88.62 101 SER A N 1
ATOM 777 C CA . SER A 1 101 ? 0.524 -12.068 -13.674 1.00 88.62 101 SER A CA 1
ATOM 778 C C . SER A 1 101 ? 0.576 -10.547 -13.848 1.00 88.62 101 SER A C 1
ATOM 780 O O . SER A 1 101 ? 0.746 -10.073 -14.970 1.00 88.62 101 SER A O 1
ATOM 782 N N . VAL A 1 102 ? 0.378 -9.773 -12.778 1.00 88.31 102 VAL A N 1
ATOM 783 C CA . VAL A 1 102 ? 0.334 -8.309 -12.811 1.00 88.31 102 VAL A CA 1
ATOM 784 C C . VAL A 1 102 ? 1.623 -7.753 -12.221 1.00 88.31 102 VAL A C 1
ATOM 786 O O . VAL A 1 102 ? 1.903 -7.890 -11.033 1.00 88.31 102 VAL A O 1
ATOM 789 N N . ALA A 1 103 ? 2.409 -7.068 -13.050 1.00 87.44 103 ALA A N 1
ATOM 790 C CA . ALA A 1 103 ? 3.591 -6.367 -12.575 1.00 87.44 103 ALA A CA 1
ATOM 791 C C . ALA A 1 103 ? 3.211 -4.995 -11.998 1.00 87.44 103 ALA A C 1
ATOM 793 O O . ALA A 1 103 ? 2.705 -4.132 -12.712 1.00 87.44 103 ALA A O 1
ATOM 794 N N . ALA A 1 104 ? 3.532 -4.771 -10.723 1.00 87.56 104 ALA A N 1
ATOM 795 C CA . ALA A 1 104 ? 3.466 -3.463 -10.079 1.00 87.56 104 ALA A CA 1
ATOM 796 C C . ALA A 1 104 ? 4.757 -3.197 -9.301 1.00 87.56 104 ALA A C 1
ATOM 798 O O . ALA A 1 104 ? 5.298 -4.085 -8.638 1.00 87.56 104 ALA A O 1
ATOM 799 N N . PHE A 1 105 ? 5.284 -1.980 -9.402 1.00 83.00 105 PHE A N 1
ATOM 800 C CA . PHE A 1 105 ? 6.493 -1.580 -8.689 1.00 83.00 105 PHE A CA 1
ATOM 801 C C . PHE A 1 105 ? 6.583 -0.058 -8.567 1.00 83.00 105 PHE A C 1
ATOM 803 O O . PHE A 1 105 ? 6.129 0.674 -9.442 1.00 83.00 105 PHE A O 1
ATOM 810 N N . THR A 1 106 ? 7.257 0.408 -7.517 1.00 88.38 106 THR A N 1
ATOM 811 C CA . THR A 1 106 ? 7.765 1.783 -7.422 1.00 88.38 106 THR A CA 1
ATOM 812 C C . THR A 1 106 ? 9.258 1.803 -7.713 1.00 88.38 106 THR A C 1
ATOM 814 O O . THR A 1 106 ? 9.989 0.900 -7.302 1.00 88.38 106 THR A O 1
ATOM 817 N N . VAL A 1 107 ? 9.728 2.862 -8.365 1.00 91.19 107 VAL A N 1
ATOM 818 C CA . VAL A 1 107 ? 11.158 3.154 -8.504 1.00 91.19 107 VAL A CA 1
ATOM 819 C C . VAL A 1 107 ? 11.532 4.196 -7.454 1.00 91.19 107 VAL A C 1
ATOM 821 O O . VAL A 1 107 ? 11.028 5.313 -7.504 1.00 91.19 107 VAL A O 1
ATOM 824 N N . ARG A 1 108 ? 12.377 3.818 -6.489 1.00 88.12 108 ARG A N 1
ATOM 825 C CA . ARG A 1 108 ? 12.866 4.713 -5.417 1.00 88.12 108 ARG A CA 1
ATOM 826 C C . ARG A 1 108 ? 14.376 4.940 -5.464 1.00 88.12 108 ARG A C 1
ATOM 828 O O . ARG A 1 108 ? 14.880 5.844 -4.812 1.00 88.12 108 ARG A O 1
ATOM 835 N N . ASP A 1 109 ? 15.088 4.120 -6.225 1.00 90.19 109 ASP A N 1
ATOM 836 C CA . ASP A 1 109 ? 16.540 4.098 -6.318 1.00 90.19 109 ASP A CA 1
ATOM 837 C C . ASP A 1 109 ? 16.995 3.647 -7.718 1.00 90.19 109 ASP A C 1
ATOM 839 O O . ASP A 1 109 ? 16.198 3.286 -8.593 1.00 90.19 109 ASP A O 1
ATOM 843 N N . TYR A 1 110 ? 18.309 3.681 -7.938 1.00 93.81 110 TYR A N 1
ATOM 844 C CA . TYR A 1 110 ? 18.912 3.304 -9.214 1.00 93.81 110 TYR A CA 1
ATOM 845 C C . TYR A 1 110 ? 18.742 1.809 -9.536 1.00 93.81 110 TYR A C 1
ATOM 847 O O . TYR A 1 110 ? 18.511 1.441 -10.689 1.00 93.81 110 TYR A O 1
ATOM 855 N N . GLU A 1 111 ? 18.791 0.934 -8.527 1.00 90.94 111 GLU A N 1
ATOM 856 C CA . GLU A 1 111 ? 18.538 -0.500 -8.712 1.00 90.94 111 GLU A CA 1
ATOM 857 C C . GLU A 1 111 ? 17.096 -0.750 -9.184 1.00 90.94 111 GLU A C 1
ATOM 859 O O . GLU A 1 111 ? 16.856 -1.484 -10.150 1.00 90.94 111 GLU A O 1
ATOM 864 N N . GLY A 1 112 ? 16.130 -0.081 -8.552 1.00 91.31 112 GLY A N 1
ATOM 865 C CA . GLY A 1 112 ? 14.730 -0.069 -8.942 1.00 91.31 112 GLY A CA 1
ATOM 866 C C . GLY A 1 112 ? 14.538 0.408 -10.376 1.00 91.31 112 GLY A C 1
ATOM 867 O O . GLY A 1 112 ? 13.765 -0.208 -11.109 1.00 91.31 112 GLY A O 1
ATOM 868 N N . LEU A 1 113 ? 15.287 1.426 -10.809 1.00 94.06 113 LEU A N 1
ATOM 869 C CA . LEU A 1 113 ? 15.243 1.931 -12.182 1.00 94.06 113 LEU A CA 1
ATOM 870 C C . LEU A 1 113 ? 15.732 0.885 -13.194 1.00 94.06 113 LEU A C 1
ATOM 872 O O . LEU A 1 113 ? 15.062 0.635 -14.198 1.00 94.06 113 LEU A O 1
ATOM 876 N N . ILE A 1 114 ? 16.862 0.223 -12.927 1.00 95.12 114 ILE A N 1
ATOM 877 C CA . ILE A 1 114 ? 17.373 -0.855 -13.791 1.00 95.12 114 ILE A CA 1
ATOM 878 C C . ILE A 1 114 ? 16.353 -1.995 -13.881 1.00 95.12 114 ILE A C 1
ATOM 880 O O . ILE A 1 114 ? 16.094 -2.529 -14.965 1.00 95.12 114 ILE A O 1
ATOM 884 N N . ARG A 1 115 ? 15.751 -2.373 -12.748 1.00 91.56 115 ARG A N 1
ATOM 885 C CA . ARG A 1 115 ? 14.741 -3.434 -12.697 1.00 91.56 115 ARG A CA 1
ATOM 886 C C . ARG A 1 115 ? 13.474 -3.050 -13.461 1.00 91.56 115 ARG A C 1
ATOM 888 O O . ARG A 1 115 ? 12.973 -3.873 -14.223 1.00 91.56 115 ARG A O 1
ATOM 895 N N . ALA A 1 116 ? 13.001 -1.816 -13.309 1.00 91.69 116 ALA A N 1
ATOM 896 C CA . ALA A 1 116 ? 11.874 -1.275 -14.062 1.00 91.69 116 ALA A CA 1
ATOM 897 C C . ALA A 1 116 ? 12.124 -1.344 -15.571 1.00 91.69 116 ALA A C 1
ATOM 899 O O . ALA A 1 116 ? 11.294 -1.871 -16.311 1.00 91.69 116 ALA A O 1
ATOM 900 N N . ASN A 1 117 ? 13.303 -0.900 -16.017 1.00 92.19 117 ASN A N 1
ATOM 901 C CA . ASN A 1 117 ? 13.684 -0.943 -17.425 1.00 92.19 117 ASN A CA 1
ATOM 902 C C . ASN A 1 117 ? 13.651 -2.378 -17.984 1.00 92.19 117 ASN A C 1
ATOM 904 O O . ASN A 1 117 ? 13.082 -2.620 -19.046 1.00 92.19 117 ASN A O 1
ATOM 908 N N . ARG A 1 118 ? 14.177 -3.364 -17.241 1.00 92.81 118 ARG A N 1
ATOM 909 C CA . ARG A 1 118 ? 14.096 -4.783 -17.640 1.00 92.81 118 ARG A CA 1
ATOM 910 C C . ARG A 1 118 ? 12.651 -5.270 -17.780 1.00 92.81 118 ARG A C 1
ATOM 912 O O . ARG A 1 118 ? 12.347 -5.935 -18.766 1.00 92.81 118 ARG A O 1
ATOM 919 N N . LEU A 1 119 ? 11.768 -4.928 -16.838 1.00 91.56 119 LEU A N 1
ATOM 920 C CA . LEU A 1 119 ? 10.354 -5.328 -16.880 1.00 91.56 119 LEU A CA 1
ATOM 921 C C . LEU A 1 119 ? 9.611 -4.713 -18.075 1.00 91.56 119 LEU A C 1
ATOM 923 O O . LEU A 1 119 ? 8.832 -5.407 -18.731 1.00 91.56 119 LEU A O 1
ATOM 927 N N . ILE A 1 120 ? 9.890 -3.444 -18.393 1.00 91.12 120 ILE A N 1
ATOM 928 C CA . ILE A 1 120 ? 9.348 -2.759 -19.577 1.00 91.12 120 ILE A CA 1
ATOM 929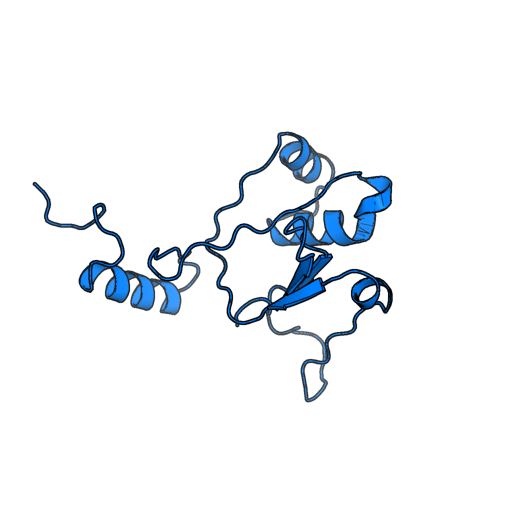 C C . ILE A 1 120 ? 9.801 -3.474 -20.855 1.00 91.12 120 ILE A C 1
ATOM 931 O O . ILE A 1 120 ? 8.967 -3.849 -21.677 1.00 91.12 120 ILE A O 1
ATOM 935 N N . LEU A 1 121 ? 11.106 -3.728 -21.010 1.00 91.31 121 LEU A N 1
ATOM 936 C CA . LEU A 1 121 ? 11.655 -4.402 -22.195 1.00 91.31 121 LEU A CA 1
ATOM 937 C C . LEU A 1 121 ? 11.117 -5.832 -22.364 1.00 91.31 121 LEU A C 1
ATOM 939 O O . LEU A 1 121 ? 10.884 -6.281 -23.484 1.00 91.31 121 LEU A O 1
ATOM 943 N N . GLN A 1 122 ? 10.858 -6.526 -21.255 1.00 91.88 122 GLN A N 1
ATOM 944 C CA . GLN A 1 122 ? 10.226 -7.849 -21.221 1.00 91.88 122 GLN A CA 1
ATOM 945 C C . GLN A 1 122 ? 8.699 -7.818 -21.409 1.00 91.88 122 GLN A C 1
ATOM 947 O O . GLN A 1 122 ? 8.064 -8.869 -21.393 1.00 91.88 122 GLN A O 1
ATOM 952 N N . ARG A 1 123 ? 8.105 -6.638 -21.625 1.00 90.50 123 ARG A N 1
ATOM 953 C CA . ARG A 1 123 ? 6.677 -6.433 -21.918 1.00 90.50 123 ARG A CA 1
ATOM 954 C C . ARG A 1 123 ? 5.700 -6.773 -20.785 1.00 90.50 123 ARG A C 1
ATOM 956 O O . ARG A 1 123 ? 4.505 -6.932 -21.040 1.00 90.50 123 ARG A O 1
ATOM 963 N N . TRP A 1 124 ? 6.164 -6.785 -19.535 1.00 91.62 124 TRP A N 1
ATOM 964 C CA . TRP A 1 124 ? 5.317 -7.037 -18.358 1.00 91.62 124 TRP A CA 1
ATOM 965 C C . TRP A 1 124 ? 4.241 -5.970 -18.119 1.00 91.62 124 TRP A C 1
ATOM 967 O O . TRP A 1 124 ? 3.243 -6.244 -17.465 1.00 91.62 124 TRP A O 1
ATOM 977 N N . LEU A 1 125 ? 4.427 -4.761 -18.653 1.00 89.88 125 LEU A N 1
ATOM 978 C CA . LEU A 1 125 ? 3.525 -3.621 -18.453 1.00 89.88 125 LEU A CA 1
ATOM 979 C C . LEU A 1 125 ? 2.550 -3.399 -19.618 1.00 89.88 125 LEU A C 1
ATOM 981 O O . LEU A 1 125 ? 2.071 -2.290 -19.819 1.00 89.88 125 LEU A O 1
ATOM 985 N N . THR A 1 126 ? 2.252 -4.423 -20.418 1.00 87.25 126 THR A N 1
ATOM 986 C CA . THR A 1 126 ? 1.274 -4.304 -21.515 1.00 87.25 126 THR A CA 1
ATOM 987 C C . THR A 1 126 ? -0.087 -3.821 -20.973 1.00 87.25 126 THR A C 1
ATOM 989 O O . THR A 1 126 ? -0.577 -4.415 -20.015 1.00 87.25 126 THR A O 1
ATOM 992 N N . PRO A 1 127 ? -0.733 -2.788 -21.563 1.00 88.94 127 PRO A N 1
ATOM 993 C CA . PRO A 1 127 ? -0.447 -2.144 -22.854 1.00 88.94 127 PRO A CA 1
ATOM 994 C C . PRO A 1 127 ? 0.488 -0.918 -22.818 1.00 88.94 127 PRO A C 1
ATOM 996 O O . PRO A 1 127 ? 0.710 -0.314 -23.866 1.00 88.94 127 PRO A O 1
ATOM 999 N N . LEU A 1 128 ? 1.030 -0.548 -21.658 1.00 84.62 128 LEU A N 1
ATOM 1000 C CA . LEU A 1 128 ? 1.837 0.652 -21.405 1.00 84.62 128 LEU A CA 1
ATOM 1001 C C . LEU A 1 128 ? 3.307 0.469 -21.826 1.00 84.62 128 LEU A C 1
ATOM 1003 O O . LEU A 1 128 ? 4.218 0.516 -21.000 1.00 84.62 128 LEU A O 1
ATOM 1007 N N . LEU A 1 129 ? 3.554 0.223 -23.114 1.00 85.69 129 LEU A N 1
ATOM 1008 C CA . LEU A 1 129 ? 4.901 -0.009 -23.645 1.00 85.69 129 LEU A CA 1
ATOM 1009 C C . LEU A 1 129 ? 5.262 0.997 -24.748 1.00 85.69 129 LEU A C 1
ATOM 1011 O O . LEU A 1 129 ? 4.406 1.318 -25.577 1.00 85.69 129 LEU A O 1
ATOM 1015 N N . PRO A 1 130 ? 6.529 1.453 -24.818 1.00 74.75 130 PRO A N 1
ATOM 1016 C CA . PRO A 1 130 ? 7.016 2.236 -25.949 1.00 74.75 130 PRO A CA 1
ATOM 1017 C C . PRO A 1 130 ? 6.879 1.430 -27.251 1.00 74.75 130 PRO A C 1
ATOM 1019 O O . PRO A 1 130 ? 7.261 0.261 -27.293 1.00 74.75 130 PRO A O 1
ATOM 1022 N N . GLY A 1 131 ? 6.349 2.040 -28.314 1.00 71.75 131 GLY A N 1
ATOM 1023 C CA . GLY A 1 131 ? 6.208 1.392 -29.628 1.00 71.75 131 GLY A CA 1
ATOM 1024 C C . GLY A 1 131 ? 4.788 0.972 -30.024 1.00 71.75 131 GLY A C 1
ATOM 1025 O O . GLY A 1 131 ? 4.635 0.183 -30.952 1.00 71.75 131 GLY A O 1
ATOM 1026 N N . ARG A 1 132 ? 3.749 1.493 -29.359 1.00 56.78 132 ARG A N 1
ATOM 1027 C CA . ARG A 1 132 ? 2.382 1.528 -29.906 1.00 56.78 132 ARG A CA 1
ATOM 1028 C C . ARG A 1 132 ? 2.039 2.949 -30.362 1.00 56.78 132 ARG A C 1
ATOM 1030 O O . ARG A 1 132 ? 1.441 3.711 -29.609 1.00 56.78 132 ARG A O 1
ATOM 1037 N N . ALA A 1 133 ? 2.464 3.274 -31.578 1.00 50.16 133 ALA A N 1
ATOM 1038 C CA . ALA A 1 133 ? 1.863 4.276 -32.453 1.00 50.16 133 ALA A CA 1
ATOM 1039 C C . ALA A 1 133 ? 1.591 3.584 -33.79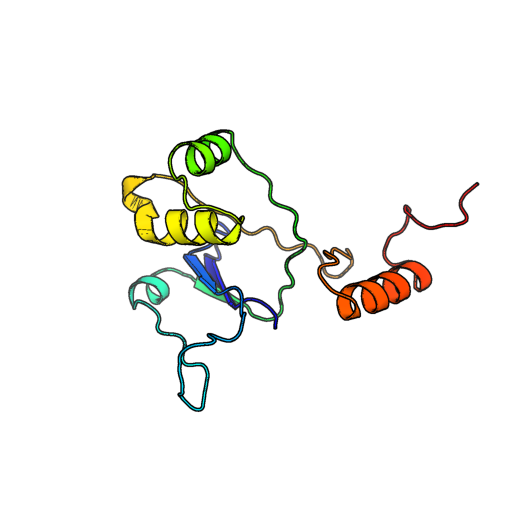1 1.00 50.16 133 ALA A C 1
ATOM 1041 O O . ALA A 1 133 ? 2.453 2.764 -34.185 1.00 50.16 133 ALA A O 1
#

Foldseek 3Di:
DAWKFKAFPPQQWTQDTDRPDPPPPDPDDDDDDDDDPVSVVGNIDIDRPDHDLVDDDDDPVVVVVCVVDVPDDDPVVVVVCCNVCVVPSVDIDHDDGDDPLADGHDDPDPVSVVVVVVCQVVVSPPPPHPPDD

Secondary structure (DSSP, 8-state):
-PPEEEEETTT-BEEEEE-----TT---SS------GGGGTS-EEEESS----S-----HHHHHHHHH-TT--SHHHHHHHHHHTHHHH----B-----TTS------SHHHHHHHHHHHHTTTTTTS-TT--

InterPro domains:
  IPR051956 eIF2B Complex Subunit Epsilon [PTHR45887] (4-130)

Nearest PDB structures (foldseek):
  6o81-assembly1_B  TM=9.068E-01  e=3.749E-06  Homo sapiens
  6o85-assembly1_B  TM=8.575E-01  e=5.172E-06  Homo sapiens
  6i3m-assembly1_G  TM=7.907E-01  e=8.345E-04  Saccharomyces cerevisiae S288C